Protein AF-A0A0H1Y837-F1 (afdb_monomer_lite)

pLDDT: mean 92.47, std 8.61, range [56.62, 97.81]

Foldseek 3Di:
DPDAAEDEEEDEPVCLVVVVVVVVVCVVPDPRYDYHYHYDHDDPVSVVVV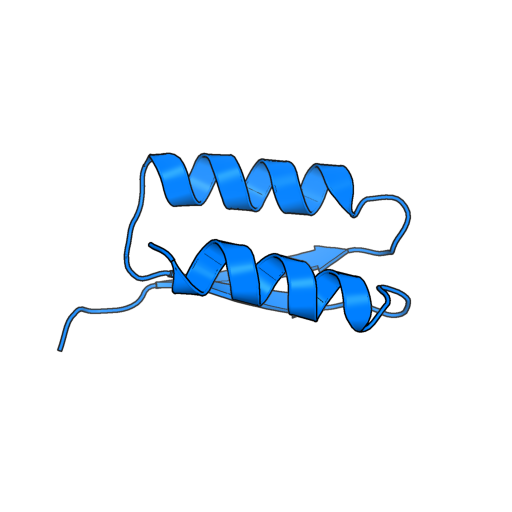CVVNVVD

InterPro domains:
  IPR029044 Nucleoti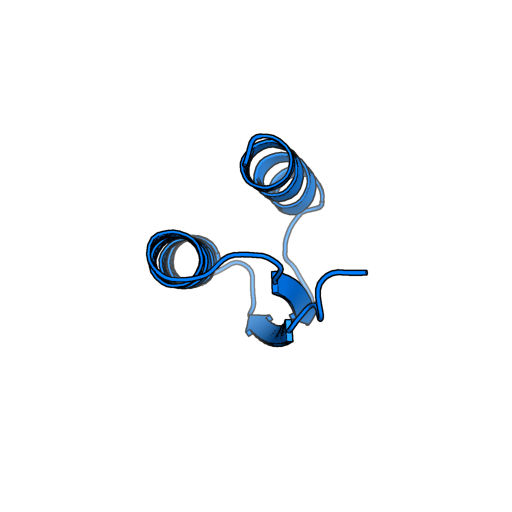de-diphospho-sugar transferases [G3DSA:3.90.550.10] (4-57)
  IPR029044 Nucleotide-diphospho-sugar transferases [SSF53448] (7-55)

Sequence (57 aa):
MKNRKAIALASDFGYQEQVKTIIKSICFHNQFIDFYILNDDLPVEWFQMMEYHLSKK

Organism: Streptococcus agalactiae (NCBI:txid1311)

Radius of gyration: 11.44 Å; chains: 1; bounding box: 26×20×27 Å

Structure (mmCIF, N/CA/C/O backbone):
data_AF-A0A0H1Y837-F1
#
_entry.id   AF-A0A0H1Y837-F1
#
loop_
_atom_site.group_PDB
_atom_site.id
_atom_site.type_symbol
_atom_site.label_atom_id
_atom_site.label_alt_id
_atom_site.label_comp_id
_atom_site.label_asym_id
_atom_site.label_entity_id
_atom_site.label_seq_id
_atom_site.pdbx_PDB_ins_code
_atom_site.Cartn_x
_atom_site.Cartn_y
_atom_site.Cartn_z
_atom_site.occupancy
_atom_site.B_iso_or_equiv
_atom_site.auth_seq_id
_atom_site.auth_comp_id
_atom_site.auth_asym_id
_atom_site.auth_atom_id
_atom_site.pdbx_PDB_model_num
ATOM 1 N N . MET A 1 1 ? -14.739 -10.127 16.709 1.00 58.22 1 MET A N 1
ATOM 2 C CA . MET A 1 1 ? -13.766 -9.670 15.690 1.00 58.22 1 MET A CA 1
ATOM 3 C C . MET A 1 1 ? -14.377 -8.472 14.986 1.00 58.22 1 MET A C 1
ATOM 5 O O . MET A 1 1 ? -15.568 -8.519 14.710 1.00 58.22 1 MET A O 1
ATOM 9 N N . LYS A 1 2 ? -13.638 -7.377 14.775 1.00 67.56 2 LYS A N 1
ATOM 10 C CA . LYS A 1 2 ? -14.170 -6.250 13.991 1.00 67.56 2 LYS A CA 1
ATOM 11 C C . LYS A 1 2 ? -14.179 -6.662 12.518 1.00 67.56 2 LYS A C 1
ATOM 13 O O . LYS A 1 2 ? -13.159 -7.152 12.042 1.00 67.56 2 LYS A O 1
ATOM 18 N N . ASN A 1 3 ? -15.308 -6.493 11.829 1.00 86.31 3 ASN A N 1
ATOM 19 C CA . ASN A 1 3 ? -15.403 -6.783 10.397 1.00 86.31 3 ASN A CA 1
ATOM 20 C C . ASN A 1 3 ? -14.481 -5.827 9.640 1.00 86.31 3 ASN A C 1
ATOM 22 O O . ASN A 1 3 ? -14.751 -4.625 9.579 1.00 86.31 3 ASN A O 1
ATOM 26 N N . ARG A 1 4 ? -13.375 -6.362 9.118 1.00 90.88 4 ARG A N 1
ATOM 27 C CA . ARG A 1 4 ? -12.446 -5.600 8.287 1.00 90.88 4 ARG A CA 1
ATOM 28 C C . ARG A 1 4 ? -13.027 -5.463 6.884 1.00 90.88 4 ARG A C 1
ATOM 30 O O . ARG A 1 4 ? -13.657 -6.390 6.378 1.00 90.88 4 ARG A O 1
ATOM 37 N N . LYS A 1 5 ? -12.845 -4.294 6.277 1.00 94.31 5 LYS A N 1
ATOM 38 C CA . LYS A 1 5 ? -13.201 -4.038 4.876 1.00 94.31 5 LYS A CA 1
ATOM 39 C C . LYS A 1 5 ? -11.948 -4.186 4.020 1.00 94.31 5 LYS A C 1
ATOM 41 O O . LYS A 1 5 ? -10.890 -3.725 4.429 1.00 94.31 5 LYS A O 1
ATOM 46 N N . ALA A 1 6 ? -12.069 -4.772 2.836 1.00 96.19 6 ALA A N 1
ATOM 47 C CA . ALA A 1 6 ? -10.967 -4.860 1.884 1.00 96.19 6 ALA A CA 1
ATOM 48 C C . ALA A 1 6 ? -11.122 -3.797 0.792 1.00 96.19 6 ALA A C 1
ATOM 50 O O . ALA A 1 6 ? -12.224 -3.591 0.279 1.00 96.19 6 ALA A O 1
ATOM 51 N N . ILE A 1 7 ? -10.023 -3.136 0.436 1.00 97.25 7 ILE A N 1
ATOM 52 C CA . ILE A 1 7 ? -9.939 -2.222 -0.706 1.00 97.25 7 ILE A CA 1
ATOM 53 C C . ILE A 1 7 ? -8.711 -2.615 -1.524 1.00 97.25 7 ILE A C 1
ATOM 55 O O . ILE A 1 7 ? -7.598 -2.631 -1.003 1.00 97.25 7 ILE A O 1
ATOM 59 N N . ALA A 1 8 ? -8.913 -2.919 -2.804 1.00 97.75 8 ALA A N 1
ATOM 60 C CA . ALA A 1 8 ? -7.833 -3.184 -3.747 1.00 97.75 8 ALA A CA 1
ATOM 61 C C . ALA A 1 8 ? -7.624 -1.970 -4.664 1.00 97.75 8 ALA A C 1
ATOM 63 O O . ALA A 1 8 ? -8.590 -1.420 -5.192 1.00 97.75 8 ALA A O 1
ATOM 64 N N . LEU A 1 9 ? -6.371 -1.559 -4.843 1.00 97.12 9 LEU A N 1
ATOM 65 C CA . LEU A 1 9 ? -5.937 -0.506 -5.761 1.00 97.12 9 LEU A CA 1
ATOM 66 C C . LEU A 1 9 ? -4.955 -1.114 -6.766 1.00 97.12 9 LEU A C 1
ATOM 68 O O . LEU A 1 9 ? -4.185 -1.997 -6.403 1.00 97.12 9 LEU A O 1
ATOM 72 N N . ALA A 1 10 ? -4.958 -0.632 -8.006 1.00 96.94 10 ALA A N 1
ATOM 73 C CA . ALA A 1 10 ? -3.966 -0.996 -9.015 1.00 96.94 10 ALA A CA 1
ATOM 74 C C . ALA A 1 10 ? -3.222 0.267 -9.459 1.00 96.94 10 ALA A C 1
ATOM 76 O O . ALA A 1 10 ? -3.871 1.268 -9.769 1.00 96.94 10 ALA A O 1
ATOM 77 N N . SER A 1 11 ? -1.889 0.246 -9.422 1.00 95.31 11 SER A N 1
ATOM 78 C CA . SER A 1 11 ? -1.065 1.427 -9.693 1.00 95.31 11 SER A CA 1
ATOM 79 C C . SER A 1 11 ? 0.379 1.069 -10.023 1.00 95.31 11 SER A C 1
ATOM 81 O O . SER A 1 11 ? 0.925 0.109 -9.485 1.00 95.31 11 SER A O 1
ATOM 83 N N . ASP A 1 12 ? 1.011 1.929 -10.817 1.00 94.75 12 ASP A N 1
ATOM 84 C CA . ASP A 1 12 ? 2.458 1.967 -11.024 1.00 94.75 12 ASP A CA 1
ATOM 85 C C . ASP A 1 12 ? 3.149 3.012 -10.114 1.00 94.75 12 ASP A C 1
ATOM 87 O O . ASP A 1 12 ? 2.491 3.757 -9.366 1.00 94.75 12 ASP A O 1
ATOM 91 N N . PHE A 1 13 ? 4.482 3.065 -10.169 1.00 93.81 13 PHE A N 1
ATOM 92 C CA . PHE A 1 13 ? 5.340 3.954 -9.380 1.00 93.81 13 PHE A CA 1
ATOM 93 C C . PHE A 1 13 ? 5.109 5.447 -9.643 1.00 93.81 13 PHE A C 1
ATOM 95 O O . PHE A 1 13 ? 5.271 6.268 -8.728 1.00 93.81 13 PHE A O 1
ATOM 102 N N . GLY A 1 14 ? 4.683 5.815 -10.854 1.00 95.75 14 GLY A N 1
ATOM 103 C CA . GLY A 1 14 ? 4.375 7.195 -11.227 1.00 95.75 14 GLY A CA 1
ATOM 104 C C . GLY A 1 14 ? 3.225 7.796 -10.414 1.00 95.75 14 GLY A C 1
ATOM 105 O O . GLY A 1 14 ? 3.167 9.015 -10.242 1.00 95.75 14 GLY A O 1
ATOM 106 N N . TYR A 1 15 ? 2.359 6.948 -9.849 1.00 95.81 15 TYR A N 1
ATOM 107 C CA . TYR A 1 15 ? 1.186 7.356 -9.069 1.00 95.81 15 TYR A CA 1
ATOM 108 C C . TYR A 1 15 ? 1.305 7.097 -7.557 1.00 95.81 15 TYR A C 1
ATOM 110 O O . TYR A 1 15 ? 0.314 7.180 -6.822 1.00 95.81 15 TYR A O 1
ATOM 118 N N . GLN A 1 16 ? 2.505 6.806 -7.047 1.00 94.94 16 GLN A N 1
ATOM 119 C CA . GLN A 1 16 ? 2.709 6.424 -5.643 1.00 94.94 16 GLN A CA 1
ATOM 120 C C . GLN A 1 16 ? 2.170 7.459 -4.628 1.00 94.94 16 GLN A C 1
ATOM 122 O O . GLN A 1 16 ? 1.618 7.09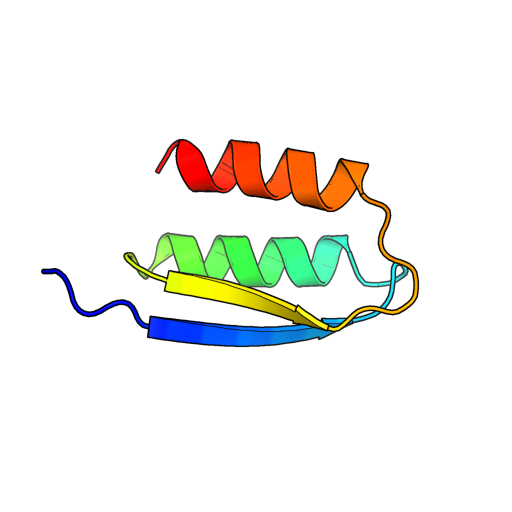8 -3.584 1.00 94.94 16 GLN A O 1
ATOM 127 N N . GLU A 1 17 ? 2.288 8.759 -4.923 1.00 95.88 17 GLU A N 1
ATOM 128 C CA . GLU A 1 17 ? 1.811 9.823 -4.027 1.00 95.88 17 GLU A CA 1
ATOM 129 C C . GLU A 1 17 ? 0.281 9.980 -4.093 1.00 95.88 17 GLU A C 1
ATOM 131 O O . GLU A 1 17 ? -0.365 10.300 -3.088 1.00 95.88 17 GLU A O 1
ATOM 136 N N . GLN A 1 18 ? -0.328 9.677 -5.238 1.00 97.12 18 GLN A N 1
ATOM 137 C CA . GLN A 1 18 ? -1.773 9.651 -5.440 1.00 97.12 18 GLN A CA 1
ATOM 138 C C . GLN A 1 18 ? -2.385 8.474 -4.673 1.00 97.12 18 GLN A C 1
ATOM 140 O O . GLN A 1 18 ? -3.321 8.678 -3.897 1.00 97.12 18 GLN A O 1
ATOM 145 N N . VAL A 1 19 ? -1.800 7.276 -4.790 1.00 97.12 19 VAL A N 1
ATOM 146 C CA . VAL A 1 19 ? -2.196 6.090 -4.008 1.00 97.12 19 VAL A CA 1
ATOM 147 C C . VAL A 1 19 ? -2.128 6.385 -2.511 1.00 97.12 19 VAL A C 1
ATOM 149 O O . VAL A 1 19 ? -3.087 6.155 -1.772 1.00 97.12 19 VAL A O 1
ATOM 152 N N . LYS A 1 20 ? -1.025 6.977 -2.050 1.00 96.25 20 LYS A N 1
ATOM 153 C CA . LYS A 1 20 ? -0.853 7.381 -0.649 1.00 96.25 20 LYS A CA 1
ATOM 154 C C . LYS A 1 20 ? -1.896 8.407 -0.204 1.00 96.25 20 LYS A C 1
ATOM 156 O O . LYS A 1 20 ? -2.394 8.319 0.919 1.00 96.25 20 LYS A O 1
ATOM 161 N N . THR A 1 21 ? -2.250 9.365 -1.058 1.00 97.81 21 THR A N 1
ATOM 162 C CA . THR A 1 21 ? -3.296 10.362 -0.772 1.00 97.81 21 THR A CA 1
ATOM 163 C C . THR A 1 21 ? -4.673 9.711 -0.633 1.00 97.81 21 THR A C 1
ATOM 165 O O . THR A 1 21 ? -5.403 10.029 0.309 1.00 97.81 21 THR A O 1
ATOM 168 N N . ILE A 1 22 ? -5.000 8.754 -1.506 1.00 97.56 22 ILE A N 1
ATOM 169 C CA . ILE A 1 22 ? -6.231 7.953 -1.429 1.00 97.56 22 ILE A CA 1
ATOM 170 C C . ILE A 1 22 ? -6.278 7.171 -0.111 1.00 97.56 22 ILE A C 1
ATOM 172 O O . ILE A 1 22 ? -7.259 7.252 0.627 1.00 97.56 22 ILE A O 1
ATOM 176 N N . ILE A 1 23 ? -5.201 6.463 0.236 1.00 96.69 23 ILE A N 1
ATOM 177 C CA . ILE A 1 23 ? -5.132 5.689 1.483 1.00 96.69 23 ILE A CA 1
ATOM 178 C C . ILE A 1 23 ? -5.308 6.608 2.697 1.00 96.69 23 ILE A C 1
ATOM 180 O O . ILE A 1 23 ? -6.106 6.310 3.586 1.00 96.69 23 ILE A O 1
ATOM 184 N N . LYS A 1 24 ? -4.630 7.763 2.723 1.00 95.75 24 LYS A N 1
ATOM 185 C CA . LYS A 1 24 ? -4.749 8.745 3.813 1.00 95.75 24 LYS A CA 1
ATOM 186 C C . LYS A 1 24 ? -6.183 9.240 4.001 1.00 95.75 24 LYS A C 1
ATOM 188 O O . LYS A 1 24 ? -6.661 9.254 5.136 1.00 95.75 24 LYS A O 1
ATOM 193 N N . SER A 1 25 ? -6.860 9.640 2.924 1.00 97.56 25 SER A N 1
ATOM 194 C CA . SER A 1 25 ? -8.230 10.166 3.006 1.00 97.56 25 SER A CA 1
ATOM 195 C C . SER A 1 25 ? -9.226 9.090 3.449 1.00 97.56 25 SER A C 1
ATOM 197 O O . SER A 1 25 ? -10.063 9.344 4.318 1.00 97.56 25 SER A O 1
ATOM 199 N N . ILE A 1 26 ? -9.075 7.856 2.958 1.00 96.12 26 ILE A N 1
ATOM 200 C CA . ILE A 1 26 ? -9.888 6.714 3.392 1.00 96.12 26 ILE A CA 1
ATOM 201 C C . ILE A 1 26 ? -9.664 6.435 4.879 1.00 96.12 26 ILE A C 1
ATOM 203 O O . ILE A 1 26 ? -10.636 6.349 5.637 1.00 96.12 26 ILE A O 1
ATOM 207 N N . CYS A 1 27 ? -8.404 6.334 5.312 1.00 94.06 27 CYS A N 1
ATOM 208 C CA . CYS A 1 27 ? -8.053 6.095 6.708 1.00 94.06 27 CYS A CA 1
ATOM 209 C C . CYS A 1 27 ? -8.528 7.220 7.629 1.00 94.06 27 CYS A C 1
ATOM 211 O O . CYS A 1 27 ? -8.752 6.967 8.811 1.00 94.06 27 CYS A O 1
ATOM 213 N N . PHE A 1 28 ? -8.648 8.460 7.151 1.00 95.12 28 PHE A N 1
ATOM 214 C CA . PHE A 1 28 ? -9.148 9.573 7.960 1.00 95.12 28 PHE A CA 1
ATOM 215 C C . PHE A 1 28 ? -10.606 9.357 8.396 1.00 95.12 28 PHE A C 1
ATOM 217 O O . PHE A 1 28 ? -10.936 9.628 9.547 1.00 95.12 28 PHE A O 1
ATOM 224 N N . HIS A 1 29 ? -11.447 8.791 7.525 1.00 94.31 29 HIS A N 1
ATOM 225 C CA . HIS A 1 29 ? -12.873 8.568 7.799 1.00 94.3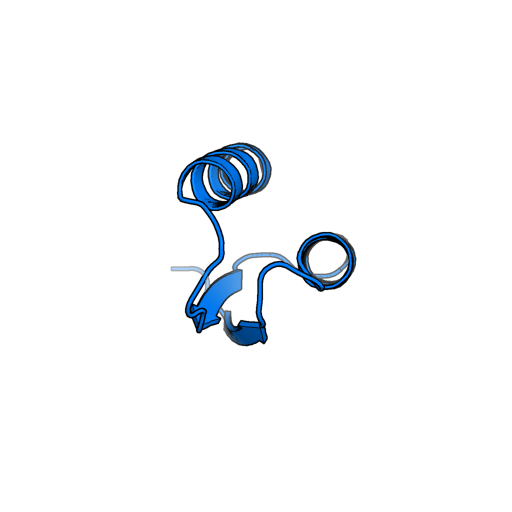1 29 HIS A CA 1
ATOM 226 C C . HIS A 1 29 ? -13.236 7.123 8.169 1.00 94.31 29 HIS A C 1
ATOM 228 O O . HIS A 1 29 ? -14.355 6.864 8.608 1.00 94.31 29 HIS A O 1
ATOM 234 N N . ASN A 1 30 ? -12.326 6.166 7.981 1.00 92.81 30 ASN A N 1
ATOM 235 C CA . ASN A 1 30 ? -12.603 4.747 8.169 1.00 92.81 30 ASN A CA 1
ATOM 236 C C . ASN A 1 30 ? -11.495 4.049 8.962 1.00 92.81 30 ASN A C 1
ATOM 238 O O . ASN A 1 30 ? -10.312 4.355 8.830 1.00 92.81 30 ASN A O 1
ATOM 242 N N . GLN A 1 31 ? -11.890 3.042 9.737 1.00 90.88 31 GLN A N 1
ATOM 243 C CA . GLN A 1 31 ? -10.992 2.140 10.455 1.00 90.88 31 GLN A CA 1
ATOM 244 C C . GLN A 1 31 ? -11.211 0.694 9.996 1.00 90.88 31 GLN A C 1
ATOM 246 O O . GLN A 1 31 ? -12.239 0.384 9.390 1.00 90.88 31 GLN A O 1
ATOM 251 N N . PHE A 1 32 ? -10.265 -0.188 10.339 1.00 92.50 32 PHE A N 1
ATOM 252 C CA . PHE A 1 32 ? -10.325 -1.628 10.051 1.00 92.50 32 PHE A CA 1
ATOM 253 C C . PHE A 1 32 ? -10.414 -1.914 8.546 1.00 92.50 32 PHE A C 1
ATOM 255 O O . PHE A 1 32 ? -11.339 -2.576 8.082 1.00 92.50 32 PHE A O 1
ATOM 262 N N . ILE A 1 33 ? -9.458 -1.376 7.786 1.00 93.75 33 ILE A N 1
ATOM 263 C CA . ILE A 1 33 ? -9.346 -1.586 6.340 1.00 93.75 33 ILE A CA 1
ATOM 264 C C . ILE A 1 33 ? -8.059 -2.344 6.027 1.00 93.75 33 ILE A C 1
ATOM 266 O O . ILE A 1 33 ? -7.001 -2.003 6.556 1.00 93.75 33 ILE A O 1
ATOM 270 N N . ASP A 1 34 ? -8.171 -3.335 5.150 1.00 94.06 34 ASP A N 1
ATOM 271 C CA . ASP A 1 34 ? -7.060 -4.008 4.486 1.00 94.06 34 ASP A CA 1
ATOM 272 C C . ASP A 1 34 ? -6.892 -3.426 3.083 1.00 94.06 34 ASP A C 1
ATOM 274 O O . ASP A 1 34 ? -7.815 -3.481 2.265 1.00 94.06 34 ASP A O 1
ATOM 278 N N . PHE A 1 35 ? -5.726 -2.835 2.824 1.00 96.00 35 PHE A N 1
ATOM 279 C CA . PHE A 1 35 ? -5.368 -2.316 1.509 1.00 96.00 35 PHE A CA 1
ATOM 280 C C . PHE A 1 35 ? -4.525 -3.342 0.761 1.00 96.00 35 PHE A C 1
ATOM 282 O O . PHE A 1 35 ? -3.510 -3.804 1.278 1.00 96.00 35 PHE A O 1
ATOM 289 N N . TYR A 1 36 ? -4.923 -3.645 -0.469 1.00 96.38 36 TYR A N 1
ATOM 290 C CA . TYR A 1 36 ? -4.162 -4.470 -1.402 1.00 96.38 36 TYR A CA 1
ATOM 291 C C . TYR A 1 36 ? -3.740 -3.602 -2.581 1.00 96.38 36 TYR A C 1
ATOM 293 O O . TYR A 1 36 ? -4.584 -2.931 -3.170 1.00 96.38 36 TYR A O 1
ATOM 301 N N . ILE A 1 37 ? -2.452 -3.602 -2.920 1.00 96.00 37 ILE A N 1
ATOM 302 C CA . ILE A 1 37 ? -1.932 -2.860 -4.071 1.00 96.00 37 ILE A CA 1
ATOM 303 C C . ILE A 1 37 ? -1.462 -3.869 -5.111 1.00 96.00 37 ILE A C 1
ATOM 305 O O . ILE A 1 37 ? -0.584 -4.678 -4.830 1.00 96.00 37 ILE A O 1
ATOM 309 N N . LEU A 1 38 ? -2.071 -3.826 -6.291 1.00 96.62 38 LEU A N 1
ATOM 310 C CA . LEU A 1 38 ? -1.605 -4.522 -7.480 1.00 96.62 38 LEU A CA 1
ATOM 311 C C . LEU A 1 38 ? -0.65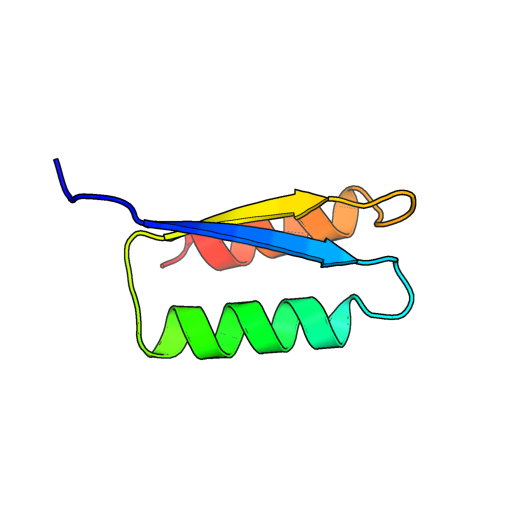1 -3.572 -8.211 1.00 96.62 38 LEU A C 1
ATOM 313 O O . LEU A 1 38 ? -1.055 -2.475 -8.600 1.00 96.62 38 LEU A O 1
ATOM 317 N N . ASN A 1 39 ? 0.606 -3.970 -8.355 1.00 94.81 39 ASN A N 1
ATOM 318 C CA . ASN A 1 39 ? 1.673 -3.147 -8.913 1.00 94.81 39 ASN A CA 1
ATOM 319 C C . ASN A 1 39 ? 2.674 -3.998 -9.695 1.00 94.81 39 ASN A C 1
ATOM 321 O O . ASN A 1 39 ? 2.889 -5.161 -9.360 1.00 94.81 39 ASN A O 1
ATOM 325 N N . ASP A 1 40 ? 3.350 -3.365 -10.652 1.00 91.38 40 ASP A N 1
ATOM 326 C CA . ASP A 1 40 ? 4.451 -3.987 -11.394 1.00 91.38 40 ASP A CA 1
ATOM 327 C C . ASP A 1 40 ? 5.828 -3.435 -10.972 1.00 91.38 40 ASP A C 1
ATOM 329 O O . ASP A 1 40 ? 6.831 -4.139 -11.076 1.00 91.38 40 ASP A O 1
ATOM 333 N N . ASP A 1 41 ? 5.896 -2.194 -10.468 1.00 95.06 41 ASP A N 1
ATOM 334 C CA . ASP A 1 41 ? 7.154 -1.447 -10.291 1.00 95.06 41 ASP A CA 1
ATOM 335 C C . ASP A 1 41 ? 7.268 -0.635 -8.981 1.00 95.06 41 ASP A C 1
ATOM 337 O O . ASP A 1 41 ? 8.277 0.044 -8.773 1.00 95.06 41 ASP A O 1
ATOM 341 N N . LEU A 1 42 ? 6.283 -0.690 -8.066 1.00 93.94 42 LEU A N 1
ATOM 342 C CA . LEU A 1 42 ? 6.454 -0.023 -6.762 1.00 93.94 42 LEU A CA 1
ATOM 343 C C . LEU A 1 42 ? 7.582 -0.689 -5.952 1.00 93.94 42 LEU A C 1
ATOM 345 O O . LEU A 1 42 ? 7.572 -1.912 -5.784 1.00 93.94 42 LEU A O 1
ATOM 349 N N . PRO A 1 43 ? 8.510 0.101 -5.383 1.00 95.44 43 PRO A N 1
ATOM 350 C CA . PRO A 1 43 ? 9.630 -0.420 -4.616 1.00 95.44 43 PRO A CA 1
ATOM 351 C C . PRO A 1 43 ? 9.180 -0.957 -3.253 1.00 95.44 43 PRO A C 1
ATOM 353 O O . PRO A 1 43 ? 8.236 -0.453 -2.638 1.00 95.44 43 PRO A O 1
ATOM 356 N N . VAL A 1 44 ? 9.897 -1.959 -2.741 1.00 95.06 44 VAL A N 1
ATOM 357 C CA . VAL A 1 44 ? 9.595 -2.616 -1.455 1.00 95.06 44 VAL A CA 1
ATOM 358 C C . VAL A 1 44 ? 9.653 -1.625 -0.288 1.00 95.06 44 VAL A C 1
ATOM 360 O O . VAL A 1 44 ? 8.836 -1.690 0.631 1.00 95.06 44 VAL A O 1
ATOM 363 N N . GLU A 1 45 ? 10.564 -0.657 -0.341 1.00 95.94 45 GLU A N 1
ATOM 364 C CA . GLU A 1 45 ? 10.734 0.388 0.672 1.00 95.94 45 GLU A CA 1
ATOM 365 C C . GLU A 1 45 ? 9.475 1.254 0.813 1.00 95.94 45 GLU A C 1
ATOM 367 O O . GLU A 1 45 ? 9.135 1.700 1.914 1.00 95.94 45 GLU A O 1
ATOM 372 N N . TRP A 1 46 ? 8.741 1.462 -0.287 1.00 95.31 46 TRP A N 1
ATOM 373 C CA . TRP A 1 46 ? 7.477 2.191 -0.248 1.00 95.31 46 TRP A CA 1
ATOM 374 C C . TRP A 1 46 ? 6.423 1.416 0.551 1.00 95.31 46 TRP A C 1
ATOM 376 O O . TRP A 1 46 ? 5.742 2.005 1.393 1.00 95.31 46 TRP A O 1
ATOM 386 N N . PHE A 1 47 ? 6.337 0.092 0.369 1.00 95.25 47 PHE A N 1
ATOM 387 C CA . PHE A 1 47 ? 5.440 -0.760 1.157 1.00 95.25 47 PHE A CA 1
ATOM 388 C C . PHE A 1 47 ? 5.805 -0.753 2.642 1.00 95.25 47 PHE A C 1
ATOM 390 O O . PHE A 1 47 ? 4.930 -0.537 3.478 1.00 95.25 47 PHE A O 1
ATOM 397 N N . GLN A 1 48 ? 7.092 -0.877 2.974 1.00 95.62 48 GLN A N 1
ATOM 398 C CA . GLN A 1 48 ? 7.569 -0.817 4.361 1.00 95.62 48 GLN A CA 1
ATOM 399 C C . GLN A 1 48 ? 7.205 0.514 5.039 1.00 95.62 48 GLN A C 1
ATOM 401 O O . GLN A 1 48 ? 6.728 0.536 6.177 1.00 95.62 48 GLN A O 1
ATOM 406 N N . MET A 1 49 ? 7.374 1.636 4.329 1.00 95.00 49 MET A N 1
ATOM 407 C CA . MET A 1 49 ? 6.957 2.954 4.816 1.00 95.00 49 MET A CA 1
ATOM 408 C C . MET A 1 49 ? 5.438 3.012 5.054 1.00 95.00 49 MET A C 1
ATOM 410 O O . MET A 1 49 ? 4.986 3.564 6.061 1.00 95.00 49 MET A O 1
ATOM 414 N N . MET A 1 50 ? 4.635 2.466 4.140 1.00 95.25 50 MET A N 1
ATOM 415 C CA . MET A 1 50 ? 3.175 2.458 4.267 1.00 95.25 50 MET A CA 1
ATOM 416 C C . MET A 1 50 ? 2.700 1.580 5.430 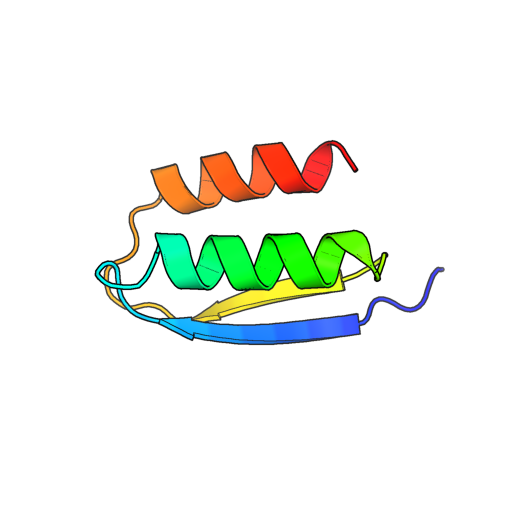1.00 95.25 50 MET A C 1
ATOM 418 O O . MET A 1 50 ? 1.858 2.023 6.214 1.00 95.25 50 MET A O 1
ATOM 422 N N . GLU A 1 51 ? 3.276 0.393 5.610 1.00 93.69 51 GLU A N 1
ATOM 423 C CA . GLU A 1 51 ? 2.994 -0.491 6.748 1.00 93.69 51 GLU A CA 1
ATOM 424 C C . GLU A 1 51 ? 3.359 0.161 8.087 1.00 93.69 51 GLU A C 1
ATOM 426 O O . GLU A 1 51 ? 2.579 0.112 9.044 1.00 93.69 51 GLU A O 1
ATOM 431 N N . TYR A 1 52 ? 4.500 0.853 8.156 1.00 93.75 52 TYR A N 1
ATOM 432 C CA . TYR A 1 52 ? 4.883 1.625 9.338 1.00 93.75 52 TYR A CA 1
ATOM 433 C C . TYR A 1 52 ? 3.854 2.712 9.685 1.00 93.75 52 TYR A C 1
ATOM 435 O O . TYR A 1 52 ? 3.537 2.922 10.856 1.00 93.75 52 TYR A O 1
ATOM 443 N N . HIS A 1 53 ? 3.295 3.399 8.685 1.00 91.00 53 HIS A N 1
ATOM 444 C CA . HIS A 1 53 ? 2.264 4.412 8.918 1.00 91.00 53 HIS A CA 1
ATOM 445 C C . HIS A 1 53 ? 0.908 3.813 9.311 1.00 91.00 53 HIS A C 1
ATOM 447 O O . HIS A 1 53 ? 0.199 4.405 10.126 1.00 91.00 53 HIS A O 1
ATOM 453 N N . LEU A 1 54 ? 0.543 2.660 8.748 1.00 89.75 54 LEU A N 1
ATOM 454 C CA . LEU A 1 54 ? -0.752 2.017 8.984 1.00 89.75 54 LEU A CA 1
ATOM 455 C C . LEU A 1 54 ? -0.797 1.221 10.295 1.00 89.75 54 LEU A C 1
ATOM 457 O O . LEU A 1 54 ? -1.853 1.154 10.916 1.00 89.75 54 LEU A O 1
ATOM 461 N N . SER A 1 55 ? 0.330 0.667 10.747 1.00 85.44 55 SER A N 1
ATOM 462 C CA . SER A 1 55 ? 0.426 -0.078 12.015 1.00 85.44 55 SER A CA 1
ATOM 463 C C . SER A 1 55 ? 0.320 0.805 13.262 1.00 85.44 55 SER A C 1
ATOM 465 O O . SER A 1 55 ? -0.002 0.314 14.341 1.00 85.44 55 SER A O 1
ATOM 467 N N . LYS A 1 56 ? 0.568 2.113 13.129 1.00 69.25 56 LYS A N 1
ATOM 468 C CA . LYS A 1 56 ? 0.478 3.085 14.230 1.00 69.25 56 LYS A CA 1
ATOM 469 C C . LYS A 1 56 ? -0.944 3.552 14.553 1.00 69.25 56 LYS A C 1
ATOM 471 O O . LYS A 1 56 ? -1.102 4.391 15.441 1.00 69.25 56 LYS A O 1
ATOM 476 N N . LYS A 1 57 ? -1.950 3.088 13.813 1.00 56.62 57 LYS A N 1
ATOM 477 C CA . LYS A 1 57 ? -3.328 3.577 13.887 1.00 56.62 57 LYS A CA 1
ATOM 478 C C . LYS A 1 57 ? -4.278 2.533 14.462 1.00 56.62 57 LYS A C 1
ATOM 480 O O . LYS A 1 57 ? -5.196 2.951 15.201 1.00 56.62 57 LYS A O 1
#

Secondary structure (DSSP, 8-state):
---PEEEEEE--GGGHHHHHHHHHHHHHH--SEEEEEE-SS--HHHHHHHHHHHHT-